Protein AF-A0A920W0S2-F1 (afdb_monomer_lite)

Foldseek 3Di:
DFDWDQDPDDNPNIDGPVVCPVDDDAEEEQDDLVHADPVSVVVVCVVCPPHDDPHHYHRDHNDPVVVVVVVPVPD

Secondary structure (DSSP, 8-state):
---EEEPTT-TT-EEEGGGGTT---SEEEE--SSS--HHHHHHHHHHHTT---SSEEEE--SSHHHHHHHTTTT-

pLDDT: mean 86.49, std 14.4, range [32.78, 97.12]

Sequence (75 aa):
MEPIVAKPHSPDNKAKVSECEDVRLDRAYIGSCTGGKLTDFMAAAKLLKGKKVQIDTFIVPATRKWKKTFKREKN

Structure (mmCIF, N/CA/C/O backbone):
data_AF-A0A920W0S2-F1
#
_entry.id   AF-A0A920W0S2-F1
#
loop_
_atom_site.group_PDB
_atom_site.id
_atom_site.type_symbol
_atom_site.label_atom_id
_atom_site.label_alt_id
_atom_site.label_comp_id
_atom_site.label_asym_id
_atom_site.label_entity_id
_atom_site.label_seq_id
_atom_site.pdbx_PDB_ins_code
_atom_site.Cartn_x
_atom_site.Cartn_y
_atom_site.Cartn_z
_atom_site.occupancy
_atom_site.B_iso_or_equiv
_atom_site.auth_seq_id
_atom_site.auth_comp_id
_atom_site.auth_asym_id
_atom_site.auth_atom_id
_atom_site.pdbx_PDB_model_num
ATOM 1 N N . MET A 1 1 ? 8.659 12.688 -8.632 1.00 81.88 1 MET A N 1
ATOM 2 C CA . MET A 1 1 ? 9.007 11.314 -9.051 1.00 81.88 1 MET A CA 1
ATOM 3 C C . MET A 1 1 ? 7.713 10.554 -9.268 1.00 81.88 1 MET A C 1
ATOM 5 O O . MET A 1 1 ? 6.796 10.736 -8.476 1.00 81.88 1 MET A O 1
ATOM 9 N N . GLU A 1 2 ? 7.622 9.778 -10.343 1.00 93.81 2 GLU A N 1
ATOM 10 C CA . GLU A 1 2 ? 6.447 8.962 -10.662 1.00 93.81 2 GLU A CA 1
ATOM 11 C C . GLU A 1 2 ? 6.508 7.605 -9.930 1.00 93.81 2 GLU A C 1
ATOM 13 O O . GLU A 1 2 ? 7.610 7.068 -9.776 1.00 93.81 2 GLU A O 1
ATOM 18 N N . PRO A 1 3 ? 5.376 7.043 -9.461 1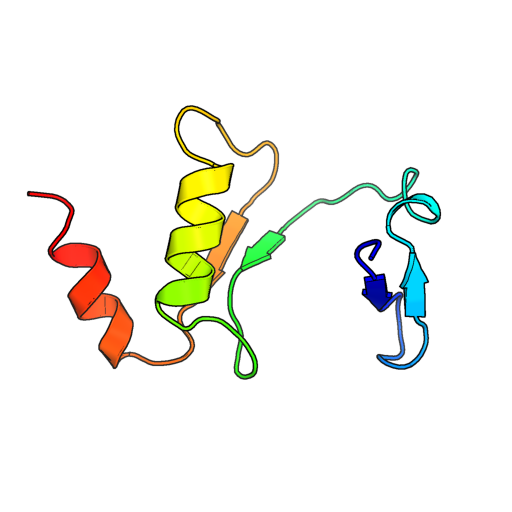.00 95.12 3 PRO A N 1
ATOM 19 C CA . PRO A 1 3 ? 5.353 5.700 -8.886 1.00 95.12 3 PRO A CA 1
ATOM 20 C C . PRO A 1 3 ? 5.749 4.611 -9.896 1.00 95.12 3 PRO A C 1
ATOM 22 O O . PRO A 1 3 ? 5.434 4.690 -11.083 1.00 95.12 3 PRO A O 1
ATOM 25 N N . ILE A 1 4 ? 6.407 3.565 -9.393 1.00 96.50 4 ILE A N 1
ATOM 26 C CA . ILE A 1 4 ? 6.906 2.422 -10.169 1.00 96.50 4 ILE A CA 1
ATOM 27 C C . I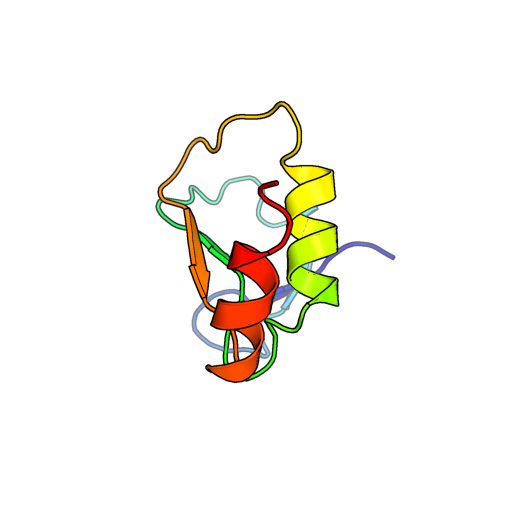LE A 1 4 ? 6.219 1.145 -9.676 1.00 96.50 4 ILE A C 1
ATOM 29 O O . ILE A 1 4 ? 5.973 0.990 -8.478 1.00 96.50 4 ILE A O 1
ATOM 33 N N . VAL A 1 5 ? 5.962 0.216 -10.592 1.00 95.56 5 VAL A N 1
ATOM 34 C CA . VAL A 1 5 ? 5.430 -1.124 -10.329 1.00 95.56 5 VAL A CA 1
ATOM 35 C C . VAL A 1 5 ? 6.372 -2.194 -10.875 1.00 95.56 5 VAL A C 1
ATOM 37 O O . VAL A 1 5 ? 7.001 -2.008 -11.913 1.00 95.56 5 VAL A O 1
ATOM 40 N N . ALA A 1 6 ? 6.474 -3.323 -10.174 1.00 96.00 6 ALA A N 1
ATOM 41 C CA . ALA A 1 6 ? 7.133 -4.518 -10.691 1.00 96.00 6 ALA A CA 1
ATOM 42 C C . ALA A 1 6 ? 6.086 -5.405 -11.377 1.00 96.00 6 ALA A C 1
ATOM 44 O O . ALA A 1 6 ? 5.135 -5.856 -10.736 1.00 96.00 6 ALA A O 1
ATOM 45 N N . LYS A 1 7 ? 6.247 -5.634 -12.679 1.00 95.31 7 LYS A N 1
ATOM 46 C CA . LYS A 1 7 ? 5.373 -6.491 -13.479 1.00 95.31 7 LYS A CA 1
ATOM 47 C C . LYS A 1 7 ? 5.743 -7.969 -13.296 1.00 95.31 7 LYS A C 1
ATOM 49 O O . LYS A 1 7 ? 6.897 -8.293 -13.006 1.00 95.31 7 LYS A O 1
ATOM 54 N N . PRO A 1 8 ? 4.798 -8.896 -13.509 1.00 94.38 8 PRO A N 1
ATOM 55 C CA . PRO A 1 8 ? 5.107 -10.319 -13.506 1.00 94.38 8 PRO A CA 1
ATOM 56 C C . PRO A 1 8 ? 6.211 -10.694 -14.518 1.00 94.38 8 PRO A C 1
ATOM 58 O O . PRO A 1 8 ? 6.379 -10.038 -15.544 1.00 94.38 8 PRO A O 1
ATOM 61 N N . HIS A 1 9 ? 7.015 -11.733 -14.289 1.00 94.56 9 HIS A N 1
ATOM 62 C CA . HIS A 1 9 ? 7.137 -12.565 -13.078 1.00 94.56 9 HIS A CA 1
ATOM 63 C C . HIS A 1 9 ? 8.433 -12.279 -12.296 1.00 94.56 9 HIS A C 1
ATOM 65 O O . HIS A 1 9 ? 8.879 -13.118 -11.519 1.00 94.56 9 HIS A O 1
ATOM 71 N N . SER A 1 10 ? 9.050 -11.110 -12.503 1.00 95.94 10 SER A N 1
ATOM 72 C CA . SER A 1 10 ? 10.331 -10.748 -11.886 1.00 95.94 10 SER A CA 1
ATOM 73 C C . SER A 1 10 ? 10.260 -9.381 -11.193 1.00 95.94 10 SER A C 1
ATOM 75 O O . SER A 1 10 ? 9.777 -8.430 -11.807 1.00 95.94 10 SER A O 1
ATOM 77 N N . PRO A 1 11 ? 10.798 -9.227 -9.966 1.00 92.56 11 PRO A N 1
ATOM 78 C CA . PRO A 1 11 ? 10.903 -7.930 -9.290 1.00 92.56 11 PRO A CA 1
ATOM 79 C C . PRO A 1 11 ? 11.678 -6.865 -10.082 1.00 92.56 11 PRO A C 1
ATOM 81 O O . PRO A 1 11 ? 11.448 -5.669 -9.896 1.00 92.56 11 PRO A O 1
ATOM 84 N N . ASP A 1 12 ? 12.583 -7.290 -10.966 1.00 95.44 12 ASP A N 1
ATOM 85 C CA . ASP A 1 12 ? 13.387 -6.390 -11.797 1.00 95.44 12 ASP A CA 1
ATOM 86 C C . ASP A 1 12 ? 12.647 -5.885 -13.040 1.00 95.44 12 ASP A C 1
ATOM 88 O O . ASP A 1 12 ? 13.084 -4.915 -13.659 1.00 95.44 12 ASP A O 1
ATOM 92 N N . ASN A 1 13 ? 11.497 -6.477 -13.379 1.00 96.31 13 ASN A N 1
ATOM 93 C CA . ASN A 1 13 ? 10.641 -6.025 -14.474 1.00 96.31 13 ASN A CA 1
ATOM 94 C C . ASN A 1 13 ? 9.855 -4.768 -14.061 1.00 96.31 13 ASN A C 1
ATOM 96 O O . ASN A 1 13 ? 8.656 -4.818 -13.788 1.00 96.31 13 ASN A O 1
ATOM 100 N N . LYS A 1 14 ? 10.551 -3.637 -13.949 1.00 96.62 14 LYS A N 1
ATOM 101 C CA . LYS A 1 14 ? 10.000 -2.363 -13.470 1.00 96.62 14 LYS A CA 1
ATOM 102 C C . LYS A 1 14 ? 9.319 -1.605 -14.609 1.00 96.62 14 LYS A C 1
ATOM 104 O O . LYS A 1 14 ? 9.856 -1.528 -15.707 1.00 96.62 14 LYS A O 1
ATOM 109 N N . ALA A 1 15 ? 8.170 -1.010 -14.321 1.00 96.00 15 ALA A N 1
ATOM 110 C CA . ALA A 1 15 ? 7.443 -0.117 -15.217 1.00 96.00 15 ALA A CA 1
ATOM 111 C C . ALA A 1 15 ? 6.882 1.068 -14.430 1.00 96.00 15 ALA A C 1
ATOM 113 O O . ALA A 1 15 ? 6.657 0.978 -13.219 1.00 96.00 15 ALA A O 1
ATOM 114 N N . LYS A 1 16 ? 6.655 2.188 -15.107 1.00 97.12 16 LYS A N 1
ATOM 115 C CA . LYS A 1 16 ? 5.912 3.308 -14.526 1.00 97.12 16 LYS A CA 1
ATOM 116 C C . LYS A 1 16 ? 4.443 2.935 -14.382 1.00 97.12 16 LYS A C 1
ATOM 118 O O . LYS A 1 16 ? 3.925 2.129 -15.147 1.00 97.12 16 LYS A O 1
ATOM 123 N N . VAL A 1 17 ? 3.747 3.543 -13.423 1.00 95.31 17 VAL A N 1
ATOM 124 C CA . VAL A 1 17 ? 2.302 3.297 -13.270 1.00 95.31 17 VAL A CA 1
ATOM 125 C C . VAL A 1 17 ? 1.511 3.725 -14.512 1.00 95.31 17 VAL A C 1
ATOM 127 O O . VAL A 1 17 ? 0.576 3.019 -14.878 1.00 95.31 17 VAL A O 1
ATOM 130 N N . SER A 1 18 ? 1.912 4.807 -15.191 1.00 95.88 18 SER A N 1
ATOM 131 C CA . SER A 1 18 ? 1.283 5.258 -16.448 1.00 95.88 18 SER A CA 1
ATOM 132 C C . SER A 1 18 ? 1.393 4.257 -17.606 1.00 95.88 18 SER A C 1
ATOM 134 O O . SER A 1 18 ? 0.621 4.325 -18.554 1.00 95.88 18 SER A O 1
ATOM 136 N N . GLU A 1 19 ? 2.317 3.297 -17.538 1.00 95.88 19 GLU A N 1
ATOM 137 C CA . GLU A 1 19 ? 2.494 2.259 -18.563 1.00 95.88 19 GLU A CA 1
ATOM 138 C C . GLU A 1 19 ? 1.607 1.024 -18.315 1.00 95.88 19 GLU A C 1
ATOM 140 O O . GLU A 1 19 ? 1.653 0.079 -19.098 1.00 95.88 19 GLU A O 1
ATOM 145 N N . CYS A 1 20 ? 0.833 1.004 -17.222 1.00 94.69 20 CYS A N 1
ATOM 146 C CA . CYS A 1 20 ? 0.041 -0.148 -16.776 1.00 94.69 20 CYS A CA 1
ATOM 147 C C . CYS A 1 20 ? -1.459 0.178 -16.614 1.00 94.69 20 CYS A C 1
ATOM 149 O O . CYS A 1 20 ? -2.141 -0.453 -15.804 1.00 94.69 20 CYS A O 1
ATOM 151 N N . GLU A 1 21 ? -1.978 1.184 -17.322 1.00 92.75 21 GLU A N 1
ATOM 152 C CA . GLU A 1 21 ? -3.368 1.655 -17.174 1.00 92.75 21 GLU A CA 1
ATOM 153 C C . GLU A 1 21 ? -4.426 0.642 -17.647 1.00 92.75 21 GLU A C 1
ATOM 155 O O . GLU A 1 21 ? -5.571 0.681 -17.196 1.00 92.75 21 GLU A O 1
ATOM 160 N N . ASP A 1 22 ? -4.049 -0.292 -18.518 1.00 93.00 22 ASP A N 1
ATOM 161 C CA . ASP A 1 22 ? -4.900 -1.350 -19.072 1.00 93.00 22 ASP A CA 1
ATOM 162 C C . ASP A 1 22 ? -5.016 -2.588 -18.161 1.00 93.00 22 ASP A C 1
ATOM 164 O O . ASP A 1 22 ? -5.815 -3.495 -18.418 1.00 93.00 22 ASP A O 1
ATOM 168 N N . VAL A 1 23 ? -4.254 -2.632 -17.064 1.00 94.25 23 VAL A N 1
ATOM 169 C CA . VAL A 1 23 ? -4.224 -3.778 -16.153 1.00 94.25 23 VAL A CA 1
ATOM 170 C C . VAL A 1 23 ? -5.445 -3.773 -15.236 1.00 94.25 23 VAL A C 1
ATOM 172 O O . VAL A 1 23 ? -5.559 -2.985 -14.294 1.00 94.25 23 VAL A O 1
ATOM 175 N N . ARG A 1 24 ? -6.344 -4.736 -15.452 1.00 94.69 24 ARG A N 1
ATOM 176 C CA . ARG A 1 24 ? -7.444 -5.010 -14.525 1.00 94.69 24 ARG A CA 1
ATOM 177 C C . ARG A 1 24 ? -6.919 -5.670 -13.247 1.00 94.69 24 ARG A C 1
ATOM 179 O O . ARG A 1 24 ? -6.176 -6.646 -13.296 1.00 94.69 24 ARG A O 1
ATOM 186 N N . LEU A 1 25 ? -7.356 -5.157 -12.099 1.00 94.81 25 LEU A N 1
ATOM 187 C CA . LEU A 1 25 ? -7.060 -5.721 -10.783 1.00 94.81 25 LEU A CA 1
ATOM 188 C C . LEU A 1 25 ? -8.281 -6.456 -10.234 1.00 94.81 25 LEU A C 1
ATOM 190 O O . LEU A 1 25 ? -9.388 -5.925 -10.279 1.00 94.81 25 LEU A O 1
ATOM 194 N N . ASP A 1 26 ? -8.063 -7.630 -9.648 1.00 96.88 26 ASP A N 1
ATOM 195 C CA . ASP A 1 26 ? -9.127 -8.388 -8.976 1.00 96.88 26 ASP A CA 1
ATOM 196 C C . ASP A 1 26 ? -9.010 -8.332 -7.448 1.00 96.88 26 ASP A C 1
ATOM 198 O O . ASP A 1 26 ? -10.011 -8.450 -6.742 1.00 96.88 26 ASP A O 1
ATOM 202 N N . ARG A 1 27 ? -7.791 -8.155 -6.915 1.00 96.50 27 ARG A N 1
ATOM 203 C CA . ARG A 1 27 ? -7.517 -8.076 -5.470 1.00 96.50 27 ARG A CA 1
ATOM 204 C C . ARG A 1 27 ? -6.344 -7.155 -5.165 1.00 96.50 27 ARG A C 1
ATOM 206 O O . ARG A 1 27 ? -5.406 -7.058 -5.953 1.00 96.50 27 ARG A O 1
ATOM 213 N N . ALA A 1 28 ? -6.359 -6.555 -3.978 1.00 95.12 28 ALA A N 1
ATOM 214 C CA . ALA A 1 28 ? -5.258 -5.759 -3.446 1.00 95.12 28 ALA A CA 1
ATOM 215 C C . ALA A 1 28 ? -4.825 -6.251 -2.059 1.00 95.12 28 ALA A C 1
ATOM 217 O O . ALA A 1 28 ? -5.652 -6.510 -1.185 1.00 95.12 28 ALA A O 1
ATOM 218 N N . TYR A 1 29 ? -3.514 -6.315 -1.832 1.00 93.81 29 TYR A N 1
ATOM 219 C CA . TYR A 1 29 ? -2.918 -6.592 -0.525 1.00 93.81 29 TYR A CA 1
ATOM 220 C C . TYR A 1 29 ? -2.057 -5.403 -0.111 1.00 93.81 29 TYR A C 1
ATOM 222 O O . TYR A 1 29 ? -1.140 -5.012 -0.829 1.00 93.81 29 TYR A O 1
ATOM 230 N N . ILE A 1 30 ? -2.348 -4.829 1.054 1.00 92.69 30 ILE A N 1
ATOM 231 C CA . ILE A 1 30 ? -1.575 -3.732 1.635 1.00 92.69 30 ILE A CA 1
ATOM 232 C C . ILE A 1 30 ? -0.873 -4.282 2.874 1.00 92.69 30 ILE A C 1
ATOM 234 O O . ILE A 1 30 ? -1.523 -4.629 3.862 1.00 92.69 30 ILE A O 1
ATOM 238 N N . GLY A 1 31 ? 0.456 -4.355 2.804 1.00 90.00 31 GLY A N 1
ATOM 239 C CA . GLY A 1 31 ? 1.326 -4.911 3.842 1.00 90.00 31 GLY A CA 1
ATOM 240 C C . GLY A 1 31 ? 1.843 -6.322 3.524 1.00 90.00 31 GLY A C 1
ATOM 241 O O . GLY A 1 31 ? 1.159 -7.137 2.908 1.00 90.00 31 GLY A O 1
ATOM 242 N N . SER A 1 32 ? 3.093 -6.584 3.904 1.00 86.88 32 SER A N 1
ATOM 243 C CA . SER A 1 32 ? 3.855 -7.805 3.612 1.00 86.88 32 SER A CA 1
ATOM 244 C C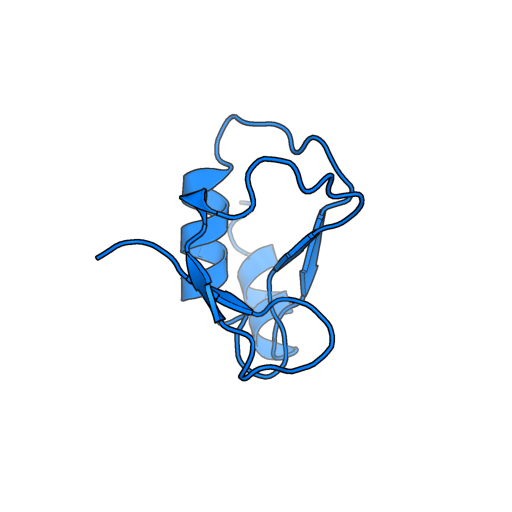 . SER A 1 32 ? 4.938 -8.024 4.689 1.00 86.88 32 SER A C 1
ATOM 246 O O . SER A 1 32 ? 4.829 -7.523 5.804 1.00 86.88 32 SER A O 1
ATOM 248 N N . CYS A 1 33 ? 5.992 -8.793 4.404 1.00 83.25 33 CYS A N 1
ATOM 249 C CA . CYS A 1 33 ? 7.190 -8.800 5.252 1.00 83.25 33 CYS A CA 1
ATOM 250 C C . CYS A 1 33 ? 8.072 -7.553 5.043 1.00 83.25 33 CYS A C 1
ATOM 252 O O . CYS A 1 33 ? 8.787 -7.151 5.959 1.00 83.25 33 CYS A O 1
ATOM 254 N N . THR A 1 34 ? 8.010 -6.931 3.862 1.00 78.69 34 THR A N 1
ATOM 255 C CA . THR A 1 34 ? 8.811 -5.756 3.477 1.00 78.69 34 THR A CA 1
ATOM 256 C C . THR A 1 34 ? 8.084 -4.425 3.700 1.00 78.69 34 THR A C 1
ATOM 258 O O . THR A 1 34 ? 8.737 -3.403 3.896 1.00 78.69 34 THR A O 1
ATOM 261 N N . GLY A 1 35 ? 6.748 -4.431 3.736 1.00 77.31 35 GLY A N 1
ATOM 262 C CA . GLY A 1 35 ? 5.890 -3.292 4.097 1.00 77.31 35 GLY A CA 1
ATOM 263 C C . GLY A 1 35 ? 4.824 -3.695 5.118 1.00 77.31 35 GLY A C 1
ATOM 264 O O . GLY A 1 35 ? 4.715 -4.856 5.470 1.00 77.31 35 GLY A O 1
ATOM 265 N N . GLY A 1 36 ? 4.008 -2.775 5.624 1.00 81.19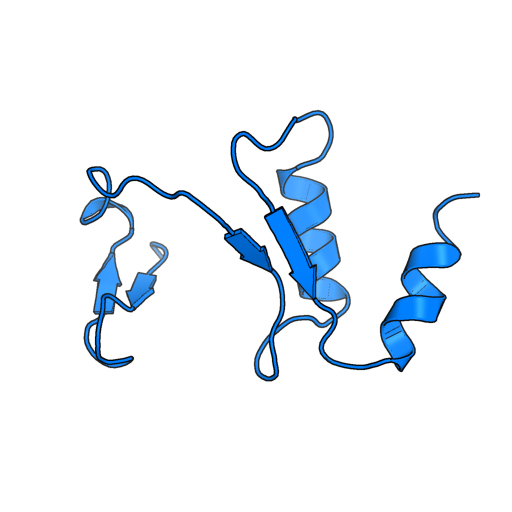 36 GLY A N 1
ATOM 266 C CA . GLY A 1 36 ? 2.986 -3.077 6.642 1.00 81.19 36 GLY A CA 1
ATOM 267 C C . GLY A 1 36 ? 3.393 -2.659 8.056 1.00 81.19 36 GLY A C 1
ATOM 268 O O . GLY A 1 36 ? 3.053 -3.321 9.046 1.00 81.19 36 GLY A O 1
ATOM 269 N N . LYS A 1 37 ? 4.140 -1.557 8.148 1.00 86.19 37 LYS A N 1
ATOM 270 C CA . LYS A 1 37 ? 4.323 -0.766 9.368 1.00 86.19 37 LYS A CA 1
ATOM 271 C C . LYS A 1 37 ? 3.105 0.140 9.568 1.00 86.19 37 LYS A C 1
ATOM 273 O O . LYS A 1 37 ? 2.311 0.351 8.654 1.00 86.19 37 LYS A O 1
ATOM 278 N N . LEU A 1 38 ? 2.976 0.727 10.758 1.00 85.44 38 LEU A N 1
ATOM 279 C CA . LEU A 1 38 ? 1.887 1.664 11.056 1.00 85.44 38 LEU A CA 1
ATOM 280 C C . LEU A 1 38 ? 1.806 2.819 10.041 1.00 85.44 38 LEU A C 1
ATOM 282 O O . LEU A 1 38 ? 0.714 3.169 9.608 1.00 85.44 38 LEU A O 1
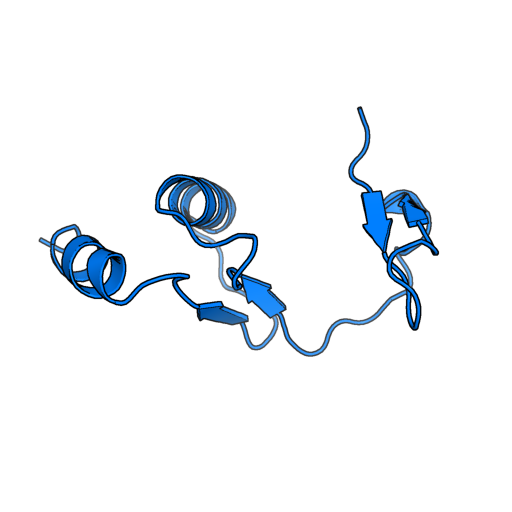ATOM 286 N N . THR A 1 39 ? 2.951 3.352 9.610 1.00 89.19 39 THR A N 1
ATOM 287 C CA . THR A 1 39 ? 3.039 4.448 8.632 1.00 89.19 39 THR A CA 1
ATOM 288 C C . THR A 1 39 ? 2.401 4.102 7.288 1.00 89.19 39 THR A C 1
ATOM 290 O O . THR A 1 39 ? 1.700 4.935 6.716 1.00 89.19 39 THR A O 1
ATOM 293 N N . ASP A 1 40 ? 2.583 2.869 6.813 1.00 89.81 40 ASP A N 1
ATOM 294 C CA . ASP A 1 40 ? 2.028 2.407 5.535 1.00 89.81 40 ASP A CA 1
ATOM 295 C C . ASP A 1 40 ? 0.498 2.357 5.612 1.00 89.81 40 ASP A C 1
ATOM 297 O O . ASP A 1 40 ? -0.213 2.800 4.709 1.00 89.81 40 ASP A O 1
ATOM 301 N N . PHE A 1 41 ? -0.020 1.883 6.746 1.00 90.00 41 PHE A N 1
ATOM 302 C CA . PHE A 1 41 ? -1.454 1.805 6.989 1.00 90.00 41 PHE A CA 1
ATOM 303 C C . PHE A 1 41 ? -2.097 3.169 7.218 1.00 90.00 41 PHE A C 1
ATOM 305 O O . PHE A 1 41 ? -3.206 3.393 6.744 1.00 90.00 41 PHE A O 1
ATOM 312 N N . MET A 1 42 ? -1.408 4.103 7.876 1.00 91.25 42 MET A N 1
ATOM 313 C CA . MET A 1 42 ? -1.875 5.487 7.995 1.00 91.25 42 MET A CA 1
ATOM 314 C C . MET A 1 42 ? -1.960 6.169 6.624 1.00 91.25 42 MET A C 1
ATOM 316 O O . MET A 1 42 ? -2.942 6.857 6.339 1.00 91.25 42 MET A O 1
ATOM 320 N N . ALA A 1 43 ? -0.971 5.950 5.751 1.00 93.06 43 ALA A N 1
ATOM 321 C CA . ALA A 1 43 ? -0.998 6.463 4.385 1.00 93.06 43 ALA A CA 1
ATOM 322 C C . ALA A 1 43 ? -2.170 5.869 3.584 1.00 93.06 43 ALA A C 1
ATOM 324 O O . ALA A 1 43 ? -2.940 6.615 2.975 1.00 93.06 43 ALA A O 1
ATOM 325 N N . ALA A 1 44 ? -2.369 4.548 3.657 1.00 92.75 44 ALA A N 1
ATOM 326 C CA . ALA A 1 44 ? -3.507 3.880 3.029 1.00 92.75 44 ALA A CA 1
ATOM 327 C C . ALA A 1 44 ? -4.852 4.398 3.572 1.00 92.75 44 ALA A C 1
ATOM 329 O O . ALA A 1 44 ? -5.750 4.719 2.796 1.00 92.75 44 ALA A O 1
ATOM 330 N N . ALA A 1 45 ? -4.984 4.563 4.892 1.00 92.69 45 ALA A N 1
ATOM 331 C CA . ALA A 1 45 ? -6.189 5.098 5.520 1.00 92.69 45 ALA A CA 1
ATOM 332 C C . ALA A 1 45 ? -6.496 6.526 5.048 1.00 92.69 45 ALA A C 1
ATOM 334 O O . ALA A 1 45 ? -7.650 6.838 4.762 1.00 92.69 45 ALA A O 1
ATOM 335 N N . LYS A 1 46 ? -5.475 7.382 4.898 1.00 94.81 46 LYS A N 1
ATOM 336 C CA . LYS A 1 46 ? -5.640 8.742 4.365 1.00 94.81 46 LYS A CA 1
ATOM 337 C C . LYS A 1 46 ? -6.155 8.735 2.923 1.00 94.81 46 LYS A C 1
ATOM 339 O O . LYS A 1 46 ? -7.014 9.547 2.595 1.00 94.81 46 LYS A O 1
ATOM 344 N N . LEU A 1 47 ? -5.665 7.822 2.082 1.00 93.69 47 LEU A N 1
ATOM 345 C CA . LEU A 1 47 ? -6.101 7.692 0.684 1.00 93.69 47 LEU A CA 1
ATOM 346 C C . LEU A 1 47 ? -7.528 7.143 0.551 1.00 93.69 47 LEU A C 1
ATOM 348 O O . LEU A 1 47 ? -8.261 7.547 -0.355 1.00 93.69 47 LEU A O 1
ATOM 352 N N . LEU A 1 48 ? -7.910 6.232 1.448 1.00 93.62 48 LEU A N 1
ATOM 353 C CA . LEU A 1 48 ? -9.200 5.541 1.429 1.00 93.62 48 LEU A CA 1
ATOM 354 C C . LEU A 1 48 ? -10.296 6.250 2.243 1.00 93.62 48 LEU A C 1
ATOM 356 O O . LEU A 1 48 ? -11.463 5.880 2.131 1.00 93.62 48 LEU A O 1
ATOM 360 N N . LYS A 1 49 ? -9.965 7.259 3.060 1.00 94.06 49 LYS A N 1
ATOM 361 C CA . LYS A 1 49 ? -10.937 7.959 3.915 1.00 94.06 49 LYS A CA 1
ATOM 362 C C . LYS A 1 49 ? -12.088 8.537 3.083 1.00 94.06 49 LYS A C 1
ATOM 364 O O . LYS A 1 49 ? -11.866 9.318 2.163 1.00 94.06 49 LYS A O 1
ATOM 369 N N . GLY A 1 50 ? -13.319 8.160 3.435 1.00 95.69 50 GLY A N 1
ATOM 370 C CA . GLY A 1 50 ? -14.535 8.592 2.734 1.00 95.69 50 GLY A CA 1
ATOM 371 C C . GLY A 1 50 ? -14.778 7.900 1.388 1.00 95.69 50 GLY A C 1
ATOM 372 O O . GLY A 1 50 ? -15.702 8.281 0.678 1.00 95.69 50 GLY A O 1
ATOM 373 N N . LYS A 1 51 ? -13.974 6.891 1.030 1.00 95.94 51 LYS A N 1
ATOM 374 C CA . LYS A 1 51 ? -14.109 6.115 -0.207 1.00 95.94 51 LYS A CA 1
ATOM 375 C C . LYS A 1 51 ? -14.432 4.657 0.106 1.00 95.94 51 LYS A C 1
ATOM 377 O O . LYS A 1 51 ? -14.119 4.149 1.181 1.00 95.94 51 LYS A O 1
ATOM 382 N N . LYS A 1 52 ? -15.029 3.968 -0.867 1.00 94.06 52 LYS A N 1
ATOM 383 C CA . LYS A 1 52 ? -15.233 2.517 -0.837 1.00 94.06 52 LYS A CA 1
ATOM 384 C C . LYS A 1 52 ? -14.287 1.865 -1.840 1.00 94.06 52 LYS A C 1
ATOM 386 O O . LYS A 1 52 ? -14.165 2.340 -2.966 1.00 94.06 52 LYS A O 1
ATOM 391 N N . VAL A 1 53 ? -13.615 0.794 -1.426 1.00 95.19 53 VAL A N 1
ATOM 392 C CA . VAL A 1 53 ? -12.780 -0.009 -2.329 1.00 95.19 53 VAL A CA 1
ATOM 393 C C . VAL A 1 53 ? -13.655 -0.733 -3.356 1.00 95.19 53 VAL A C 1
ATOM 395 O O . VAL A 1 53 ? -14.753 -1.180 -3.026 1.00 95.19 53 VAL A O 1
ATOM 398 N N . GLN A 1 54 ? -13.178 -0.821 -4.600 1.00 95.56 54 GLN A N 1
ATOM 399 C CA . GLN A 1 54 ? -13.901 -1.479 -5.699 1.00 95.56 54 GLN A CA 1
ATOM 400 C C . GLN A 1 54 ? -13.608 -2.980 -5.802 1.00 95.56 54 GLN A C 1
ATOM 402 O O . GLN A 1 54 ? -14.408 -3.713 -6.374 1.00 95.56 54 GLN A O 1
ATOM 407 N N . ILE A 1 55 ? -12.477 -3.421 -5.251 1.00 97.12 55 ILE A N 1
ATOM 408 C CA . ILE A 1 55 ? -12.002 -4.806 -5.294 1.00 97.12 55 ILE A CA 1
ATOM 409 C C . ILE A 1 55 ? -11.695 -5.301 -3.886 1.00 97.12 55 ILE A C 1
ATOM 411 O O . ILE A 1 55 ? -11.470 -4.498 -2.969 1.00 97.12 55 ILE A O 1
ATOM 415 N N . ASP A 1 56 ? -11.623 -6.619 -3.727 1.00 97.06 56 ASP A N 1
ATOM 416 C CA . ASP A 1 56 ? -11.266 -7.239 -2.456 1.00 97.06 56 ASP A CA 1
ATOM 417 C C . ASP A 1 56 ? -9.892 -6.748 -1.996 1.00 97.06 56 ASP A C 1
ATOM 419 O O . ASP A 1 56 ? -8.866 -6.979 -2.640 1.00 97.06 56 ASP A O 1
ATOM 423 N N . THR A 1 57 ? -9.887 -6.031 -0.874 1.00 95.56 57 THR A N 1
ATOM 424 C CA . THR A 1 57 ? -8.695 -5.367 -0.346 1.00 95.56 57 THR A CA 1
ATOM 425 C C . THR A 1 57 ? -8.378 -5.887 1.049 1.00 95.56 57 THR A C 1
ATOM 427 O O . THR A 1 57 ? -9.186 -5.775 1.972 1.00 95.56 57 THR A O 1
ATOM 430 N N . PHE A 1 58 ? -7.173 -6.425 1.215 1.00 93.00 58 PHE A N 1
ATOM 431 C CA . PHE A 1 58 ? -6.702 -7.050 2.446 1.00 93.00 58 PHE A CA 1
ATOM 432 C C . PHE A 1 58 ? -5.616 -6.198 3.100 1.00 93.00 58 PHE A C 1
ATOM 434 O O . PHE A 1 58 ? -4.608 -5.860 2.481 1.00 93.00 58 PHE A O 1
ATOM 441 N N . ILE A 1 59 ? -5.800 -5.887 4.382 1.00 90.19 59 ILE A N 1
ATOM 442 C CA . ILE A 1 59 ? -4.812 -5.187 5.208 1.00 90.19 59 ILE A CA 1
ATOM 443 C C . ILE A 1 59 ? -4.045 -6.228 6.028 1.00 90.19 59 ILE A C 1
ATOM 445 O O . ILE A 1 59 ? -4.610 -6.860 6.925 1.00 90.19 59 ILE A O 1
ATOM 449 N N . VAL A 1 60 ? -2.759 -6.418 5.725 1.00 89.81 60 VAL A N 1
ATOM 450 C CA . VAL A 1 60 ? -1.932 -7.497 6.285 1.00 89.81 60 VAL A CA 1
ATOM 451 C C . VAL A 1 60 ? -0.749 -6.913 7.066 1.00 89.81 60 VAL A C 1
ATOM 453 O O . VAL A 1 60 ? 0.256 -6.526 6.477 1.00 89.81 60 VAL A O 1
ATOM 456 N N . PRO A 1 61 ? -0.828 -6.818 8.405 1.00 83.88 61 PRO A N 1
ATOM 457 C CA . PRO A 1 61 ? 0.250 -6.241 9.204 1.00 83.88 61 PRO A CA 1
ATOM 458 C C . PRO A 1 61 ? 1.488 -7.138 9.232 1.00 83.88 61 PRO A C 1
ATOM 460 O O . PRO A 1 61 ? 1.377 -8.340 9.471 1.00 83.88 61 PRO A O 1
ATOM 463 N N . ALA A 1 62 ? 2.669 -6.522 9.114 1.00 80.38 62 ALA A N 1
ATOM 464 C CA . ALA A 1 62 ? 3.955 -7.225 9.115 1.00 80.38 62 ALA A CA 1
ATOM 465 C C . ALA A 1 62 ? 4.233 -7.979 10.428 1.00 80.38 62 ALA A C 1
ATOM 467 O O . ALA A 1 62 ? 4.930 -8.989 10.451 1.00 80.38 62 ALA A O 1
ATOM 468 N N . THR A 1 63 ? 3.687 -7.499 11.552 1.00 77.50 63 THR A N 1
ATOM 469 C CA . THR A 1 63 ? 3.847 -8.148 12.860 1.00 77.50 63 THR A CA 1
ATOM 470 C C . THR A 1 63 ? 2.541 -8.172 13.647 1.00 77.50 63 THR A C 1
ATOM 472 O O . THR A 1 63 ? 1.675 -7.302 13.515 1.00 77.50 63 THR A O 1
ATOM 475 N N . ARG A 1 64 ? 2.422 -9.146 14.559 1.00 70.75 64 ARG A N 1
ATOM 476 C CA . ARG A 1 64 ? 1.288 -9.238 15.495 1.00 70.75 64 ARG A CA 1
ATOM 477 C C . ARG A 1 64 ? 1.192 -8.033 16.437 1.00 70.75 64 ARG A C 1
ATOM 479 O O . ARG A 1 64 ? 0.099 -7.749 16.919 1.00 70.75 64 ARG A O 1
ATOM 486 N N . LYS A 1 65 ? 2.298 -7.314 16.674 1.00 70.19 65 LYS A N 1
ATOM 487 C CA . LYS A 1 65 ? 2.343 -6.135 17.555 1.00 70.19 65 LYS A CA 1
ATOM 488 C C . LYS A 1 65 ? 1.366 -5.051 17.087 1.00 70.19 65 LYS A C 1
ATOM 490 O O . LYS A 1 65 ? 0.647 -4.493 17.908 1.00 70.19 65 LYS A O 1
ATOM 495 N N . TRP A 1 66 ? 1.258 -4.836 15.774 1.00 65.75 66 TRP A N 1
ATOM 496 C CA . TRP A 1 66 ? 0.400 -3.7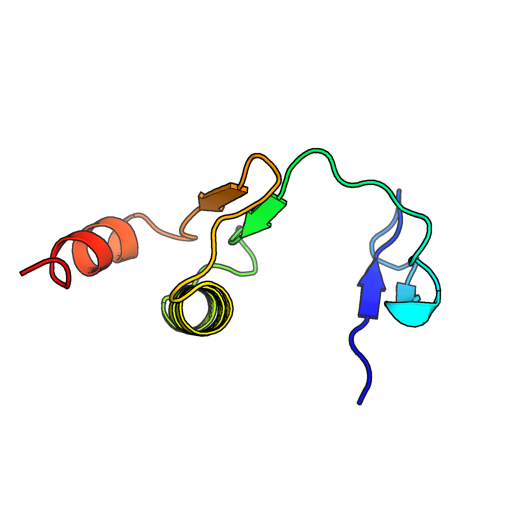97 15.195 1.00 65.75 66 TRP A CA 1
ATOM 497 C C . TRP A 1 66 ? -1.097 -4.120 15.244 1.00 65.75 66 TRP A C 1
ATOM 499 O O . TRP A 1 66 ? -1.911 -3.206 15.346 1.00 65.75 66 TRP A O 1
ATOM 509 N N . LYS A 1 67 ? -1.484 -5.407 15.266 1.00 59.88 67 LYS A N 1
ATOM 510 C CA . LYS A 1 67 ? -2.901 -5.811 15.378 1.00 59.88 67 LYS A CA 1
ATOM 511 C C . LYS A 1 67 ? -3.582 -5.240 16.630 1.00 59.88 67 LYS A C 1
ATOM 513 O O . LYS A 1 67 ? -4.785 -5.000 16.606 1.00 59.88 67 LYS A O 1
ATOM 518 N N . LYS A 1 68 ? -2.828 -5.028 17.717 1.00 57.47 68 LYS A N 1
ATOM 519 C CA . LYS A 1 68 ? -3.348 -4.453 18.969 1.00 57.47 68 LYS A CA 1
ATOM 520 C C . LYS A 1 68 ? -3.542 -2.935 18.876 1.00 57.47 68 LYS A C 1
ATOM 522 O O . LYS A 1 68 ? -4.515 -2.427 19.418 1.00 57.47 68 LYS A O 1
ATOM 527 N N . THR A 1 69 ? -2.667 -2.234 18.156 1.00 60.50 69 THR A N 1
ATOM 528 C CA . THR A 1 69 ? -2.731 -0.774 17.979 1.00 60.50 69 THR A CA 1
ATOM 529 C C . THR A 1 69 ? -3.937 -0.356 17.135 1.00 60.50 69 THR A C 1
ATOM 531 O O . THR A 1 69 ? -4.675 0.530 17.549 1.00 60.50 69 THR A O 1
ATOM 534 N N . PHE A 1 70 ? -4.227 -1.061 16.032 1.00 61.41 70 PHE A N 1
ATOM 535 C CA . PHE A 1 70 ? -5.387 -0.754 15.174 1.00 61.41 70 PHE A CA 1
ATOM 536 C C . PHE A 1 70 ? -6.747 -0.916 15.859 1.00 61.41 70 PHE A C 1
ATOM 538 O O . PHE A 1 70 ? -7.721 -0.296 15.447 1.00 61.41 70 PHE A O 1
ATOM 545 N N . LYS A 1 71 ? -6.835 -1.741 16.909 1.00 56.41 71 LYS A N 1
ATOM 546 C CA . LYS A 1 71 ? -8.068 -1.877 17.695 1.00 56.41 71 LYS A CA 1
ATOM 547 C C . LYS A 1 71 ? -8.324 -0.685 18.621 1.00 56.41 71 LYS A C 1
ATOM 549 O O . LYS A 1 71 ? -9.460 -0.525 19.047 1.00 56.41 71 LYS A O 1
ATOM 554 N N . ARG A 1 72 ? -7.308 0.125 18.948 1.00 53.62 72 ARG A N 1
ATOM 555 C CA . ARG A 1 72 ? -7.415 1.177 19.972 1.00 53.62 72 ARG A CA 1
ATOM 556 C C . ARG A 1 72 ? -7.904 2.526 19.437 1.00 53.62 72 ARG A C 1
ATOM 558 O O . ARG A 1 72 ? -8.447 3.294 20.210 1.00 53.62 72 ARG A O 1
ATOM 565 N N . GLU A 1 73 ? -7.767 2.787 18.140 1.00 50.78 73 GLU A N 1
ATOM 566 C CA . GLU A 1 73 ? -8.192 4.052 17.502 1.00 50.78 73 GLU A CA 1
ATOM 567 C C . GLU A 1 73 ? -9.657 4.053 17.024 1.00 50.78 73 GLU A C 1
ATOM 569 O O . GLU A 1 73 ? -10.092 4.988 16.360 1.00 50.78 73 GLU A O 1
ATOM 574 N N . LYS A 1 74 ? -10.430 3.003 17.332 1.00 42.69 74 LYS A N 1
ATOM 575 C CA . LYS A 1 74 ? -11.874 2.936 17.038 1.00 42.69 74 LYS A CA 1
ATOM 576 C C . LYS A 1 74 ? -12.772 3.479 18.164 1.00 42.69 74 LYS A C 1
ATOM 578 O O . LYS A 1 74 ? -13.985 3.321 18.055 1.00 42.69 74 LYS A O 1
ATOM 583 N N . ASN A 1 75 ? -12.191 4.091 19.197 1.00 32.78 75 ASN A N 1
ATOM 584 C CA . ASN A 1 75 ? -12.915 4.728 20.300 1.00 32.78 75 ASN A CA 1
ATOM 585 C C . ASN A 1 75 ? -12.758 6.243 20.246 1.00 32.78 75 ASN A C 1
ATOM 587 O O . ASN A 1 75 ? -11.601 6.686 20.067 1.00 32.78 75 ASN A O 1
#

Radius of gyration: 14.53 Å; chains: 1; bounding box: 29×24×39 Å